Protein AF-A0A3C0UVR8-F1 (afdb_monomer_lite)

Secondary structure (DSSP, 8-state):
-PPPTTHHHHHHHHHHHHHHHHHHHHHHHHHHHHH-TTTTTTTTHHHHHHHHHHHHHHHHHHHTTHHHHS-HHHHHHHHHHHHHHHHHHHHHTTT-HHHHHHHHHHHHHHHTTTHHHHHHHHHHH-SS---

pLDDT: mean 90.38, std 9.04, range [53.84, 98.5]

Sequence (131 aa):
MKRPLYLLPLVVIAQFAGTSLWFAVNAILPALQAFHPTTAAFMPTMTTAVQLGFVMGTLAYSYFSIADRFSPVRVFMGSALLAAGCNLAVLATYESLTAMLLARWGVGFFLAGVYPVGMKICSDWYEAGLG

Radius of gyration: 16.58 Å; chains: 1; bounding box: 40×23×53 Å

Structure (mmCIF, N/CA/C/O backbone):
data_AF-A0A3C0UVR8-F1
#
_entry.id   AF-A0A3C0UVR8-F1
#
loop_
_atom_site.group_PDB
_atom_site.id
_atom_site.type_symbol
_atom_site.label_atom_id
_atom_site.label_alt_id
_atom_site.label_comp_id
_atom_site.label_asym_id
_atom_site.label_entity_id
_atom_site.label_seq_id
_atom_site.pdbx_PDB_ins_code
_atom_site.Cartn_x
_atom_site.Cartn_y
_atom_site.Cartn_z
_atom_site.occupancy
_atom_site.B_iso_or_equiv
_atom_site.auth_seq_id
_atom_site.auth_comp_id
_atom_site.auth_asym_id
_atom_site.auth_atom_id
_atom_site.pdbx_PDB_model_num
ATOM 1 N N . MET A 1 1 ? -12.509 -2.954 30.050 1.00 57.19 1 MET A N 1
ATOM 2 C CA . MET A 1 1 ? -11.630 -4.094 29.691 1.00 57.19 1 MET A CA 1
ATOM 3 C C . MET A 1 1 ? -10.177 -3.653 29.848 1.00 57.19 1 MET A C 1
ATOM 5 O O . MET A 1 1 ? -9.880 -2.525 29.473 1.00 57.19 1 MET A O 1
ATOM 9 N N . LYS A 1 2 ? -9.282 -4.468 30.433 1.00 65.00 2 LYS A N 1
ATOM 10 C CA . LYS A 1 2 ? -7.845 -4.130 30.490 1.00 65.00 2 LYS A CA 1
ATOM 11 C C . LYS A 1 2 ? -7.270 -4.200 29.075 1.00 65.00 2 LYS A C 1
ATOM 13 O O . LYS A 1 2 ? -7.373 -5.236 28.425 1.00 65.00 2 LYS A O 1
ATOM 18 N N . ARG A 1 3 ? -6.712 -3.086 28.604 1.00 72.00 3 ARG A N 1
ATOM 19 C CA . ARG A 1 3 ? -6.144 -2.961 27.259 1.00 72.00 3 ARG A CA 1
ATOM 20 C C . ARG A 1 3 ? -4.835 -3.764 27.186 1.00 72.00 3 ARG A C 1
ATOM 22 O O . ARG A 1 3 ? -3.998 -3.604 28.078 1.00 72.00 3 ARG A O 1
ATOM 29 N N . PRO A 1 4 ? -4.636 -4.625 26.178 1.00 80.56 4 PRO A N 1
ATOM 30 C CA . PRO A 1 4 ? -3.377 -5.338 26.017 1.00 80.56 4 PRO A CA 1
ATOM 31 C C . PRO A 1 4 ? -2.250 -4.378 25.613 1.00 80.56 4 PRO A C 1
ATOM 33 O O . PRO A 1 4 ? -2.336 -3.709 24.587 1.00 80.56 4 PRO A O 1
ATOM 36 N N . LEU A 1 5 ? -1.163 -4.348 26.391 1.00 83.50 5 LEU A N 1
ATOM 37 C CA . LEU A 1 5 ? -0.003 -3.476 26.143 1.00 83.50 5 LEU A CA 1
ATOM 38 C C . LEU A 1 5 ? 0.708 -3.763 24.809 1.00 83.50 5 LEU A C 1
ATOM 40 O O . LEU A 1 5 ? 1.392 -2.893 24.282 1.00 83.50 5 LEU A O 1
ATOM 44 N N . TYR A 1 6 ? 0.541 -4.967 24.254 1.00 87.25 6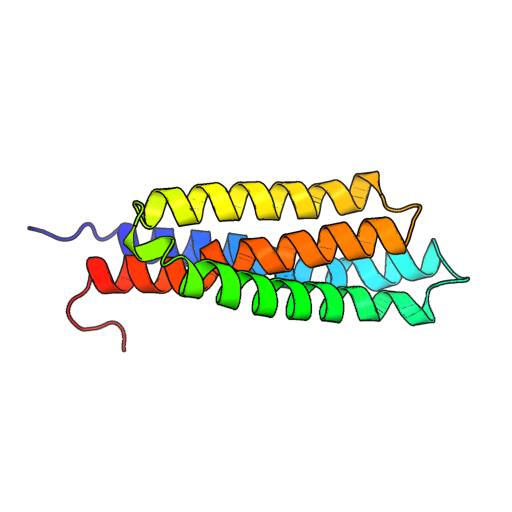 TYR A N 1
ATOM 45 C CA . TYR A 1 6 ? 1.174 -5.368 22.997 1.00 87.25 6 TYR A CA 1
ATOM 46 C C . TYR A 1 6 ? 0.513 -4.761 21.752 1.00 87.25 6 TYR A C 1
ATOM 48 O O . TYR A 1 6 ? 1.108 -4.808 20.679 1.00 87.25 6 TYR A O 1
ATOM 56 N N . LEU A 1 7 ? -0.700 -4.206 21.863 1.00 87.31 7 LEU A N 1
ATOM 57 C CA . LEU A 1 7 ? -1.486 -3.799 20.697 1.00 87.31 7 LEU A CA 1
ATOM 58 C C . LEU A 1 7 ? -0.834 -2.637 19.946 1.00 87.31 7 LEU A C 1
ATOM 60 O O . LEU A 1 7 ? -0.630 -2.724 18.740 1.00 87.31 7 LEU A O 1
ATOM 64 N N . LEU A 1 8 ? -0.455 -1.578 20.660 1.00 87.25 8 LEU A N 1
ATOM 65 C CA . LEU A 1 8 ? 0.129 -0.389 20.045 1.00 87.25 8 LEU A CA 1
ATOM 66 C C . LEU A 1 8 ? 1.515 -0.665 19.429 1.00 87.25 8 LEU A C 1
ATOM 68 O O . LEU A 1 8 ? 1.690 -0.340 18.257 1.00 87.25 8 LEU A O 1
ATOM 72 N N . PRO A 1 9 ? 2.462 -1.350 20.108 1.00 91.44 9 PRO A N 1
ATOM 73 C CA . PRO A 1 9 ? 3.707 -1.785 19.472 1.00 91.44 9 PRO A CA 1
ATOM 74 C C . PRO A 1 9 ? 3.484 -2.657 18.230 1.00 91.44 9 PRO A C 1
ATOM 76 O O . PRO A 1 9 ? 4.167 -2.476 17.224 1.00 91.44 9 PRO A O 1
ATOM 79 N N . LEU A 1 10 ? 2.513 -3.576 18.271 1.00 92.50 10 LEU A N 1
ATOM 80 C CA . LEU A 1 10 ? 2.197 -4.436 17.133 1.00 92.50 10 LEU A CA 1
ATOM 81 C C . LEU A 1 10 ? 1.692 -3.625 15.935 1.00 92.50 10 LEU A C 1
ATOM 83 O O . LEU A 1 10 ? 2.170 -3.833 14.820 1.00 92.50 10 LEU A O 1
ATOM 87 N N . VAL A 1 11 ? 0.766 -2.686 16.155 1.00 90.69 11 VAL A N 1
ATOM 88 C CA . VAL A 1 11 ? 0.256 -1.813 15.088 1.00 90.69 11 VAL A CA 1
ATOM 89 C C . VAL A 1 11 ? 1.365 -0.913 14.547 1.00 90.69 11 VAL A C 1
ATOM 91 O O . VAL A 1 11 ? 1.466 -0.765 13.336 1.00 90.69 11 VAL A O 1
ATOM 94 N N . VAL A 1 12 ? 2.249 -0.381 15.397 1.00 92.44 12 VAL A N 1
ATOM 95 C CA . VAL A 1 12 ? 3.403 0.424 14.958 1.00 92.44 12 VAL A CA 1
ATOM 96 C C . VAL A 1 12 ? 4.331 -0.383 14.048 1.00 92.44 12 VAL A C 1
ATOM 98 O O . VAL A 1 12 ? 4.677 0.087 12.965 1.00 92.44 12 VAL A O 1
ATOM 101 N N . ILE A 1 13 ? 4.698 -1.607 14.439 1.00 95.38 13 ILE A N 1
ATOM 102 C CA . ILE A 1 13 ? 5.553 -2.482 13.620 1.00 95.38 13 ILE A CA 1
ATOM 103 C C . ILE A 1 13 ? 4.855 -2.839 12.304 1.00 95.38 13 ILE A C 1
ATOM 105 O O . ILE A 1 13 ? 5.470 -2.777 11.240 1.00 95.38 13 ILE A O 1
ATOM 109 N N . ALA A 1 14 ? 3.565 -3.172 12.357 1.00 94.62 14 ALA A N 1
ATOM 110 C CA . ALA A 1 14 ? 2.786 -3.500 11.169 1.00 94.62 14 ALA A CA 1
ATOM 111 C C . ALA A 1 14 ? 2.657 -2.298 10.217 1.00 94.62 14 ALA A C 1
ATOM 113 O O . ALA A 1 14 ? 2.799 -2.450 9.005 1.00 94.62 14 ALA A O 1
ATOM 114 N N . GLN A 1 15 ? 2.438 -1.097 10.754 1.00 93.94 15 GLN A N 1
ATOM 115 C CA . GLN A 1 15 ? 2.349 0.144 9.991 1.00 93.94 15 GLN A CA 1
ATOM 116 C C . GLN A 1 15 ? 3.694 0.494 9.358 1.00 93.94 15 GLN A C 1
ATOM 118 O O . GLN A 1 15 ? 3.739 0.847 8.180 1.00 93.94 15 GLN A O 1
ATOM 123 N N . PHE A 1 16 ? 4.791 0.358 10.104 1.00 94.94 16 PHE A N 1
ATOM 124 C CA . PHE A 1 16 ? 6.146 0.533 9.589 1.00 94.94 16 PHE A CA 1
ATOM 125 C C . PHE A 1 16 ? 6.426 -0.433 8.430 1.00 94.94 16 PHE A C 1
ATOM 127 O O . PHE A 1 16 ? 6.795 -0.002 7.338 1.00 94.94 16 PHE A O 1
ATOM 134 N N . ALA A 1 17 ? 6.162 -1.728 8.626 1.00 95.19 17 ALA A N 1
ATOM 135 C CA . ALA A 1 17 ? 6.344 -2.740 7.592 1.00 95.19 17 ALA A CA 1
ATOM 136 C C . ALA A 1 17 ? 5.472 -2.464 6.355 1.00 95.19 17 ALA A C 1
ATOM 138 O O . ALA A 1 17 ? 5.980 -2.478 5.236 1.00 95.19 17 ALA A O 1
ATOM 139 N N . GLY A 1 18 ? 4.189 -2.142 6.539 1.00 94.81 18 GLY A N 1
ATOM 140 C CA . GLY A 1 18 ? 3.283 -1.818 5.437 1.00 94.81 18 GLY A CA 1
ATOM 141 C C . GLY A 1 18 ? 3.732 -0.578 4.662 1.00 94.81 18 GLY A C 1
ATOM 142 O O . GLY A 1 18 ? 3.909 -0.628 3.449 1.00 94.81 18 GLY A O 1
ATOM 143 N N . THR A 1 19 ? 3.989 0.531 5.358 1.00 92.56 19 THR A N 1
ATOM 144 C CA . THR A 1 19 ? 4.392 1.806 4.732 1.00 92.56 19 THR A CA 1
ATOM 145 C C . THR A 1 19 ? 5.774 1.760 4.087 1.00 92.56 19 THR A C 1
ATOM 147 O O . THR A 1 19 ? 6.021 2.528 3.158 1.00 92.56 19 THR A O 1
ATOM 150 N N . SER A 1 20 ? 6.647 0.826 4.478 1.00 95.38 20 SER A N 1
ATOM 151 C CA . SER A 1 20 ? 7.948 0.628 3.823 1.00 95.38 20 SER A CA 1
ATOM 152 C C . SER A 1 20 ? 7.827 0.348 2.315 1.00 95.38 20 SER A C 1
ATOM 154 O O . SER A 1 20 ? 8.670 0.793 1.532 1.00 95.38 20 SER A O 1
ATOM 156 N N . LEU A 1 21 ? 6.729 -0.288 1.879 1.00 95.38 21 LEU A N 1
ATOM 157 C CA . LEU A 1 21 ? 6.435 -0.573 0.467 1.00 95.38 21 LEU A CA 1
ATOM 158 C C . LEU A 1 21 ? 6.344 0.698 -0.387 1.00 95.38 21 LEU A C 1
ATOM 160 O O . LEU A 1 21 ? 6.642 0.674 -1.589 1.00 95.38 21 LEU A O 1
ATOM 164 N N . TRP A 1 22 ? 5.973 1.824 0.229 1.00 94.50 22 TRP A N 1
ATOM 165 C CA . TRP A 1 22 ? 5.934 3.127 -0.428 1.00 94.50 22 TRP A CA 1
ATOM 166 C C . TRP A 1 22 ? 7.318 3.520 -0.951 1.00 94.50 22 TRP A C 1
ATOM 168 O O . TRP A 1 22 ? 7.448 3.995 -2.079 1.00 94.50 22 TRP A O 1
ATOM 178 N N . PHE A 1 23 ? 8.358 3.252 -0.163 1.00 90.25 23 PHE A N 1
ATOM 179 C CA . PHE A 1 23 ? 9.728 3.684 -0.431 1.00 90.25 23 PHE A CA 1
ATOM 180 C C . PHE A 1 23 ? 10.611 2.592 -1.038 1.00 90.25 23 PHE A C 1
ATOM 182 O O . PHE A 1 23 ? 11.681 2.913 -1.549 1.00 90.25 23 PHE A O 1
ATOM 189 N N . ALA A 1 24 ? 10.171 1.329 -1.040 1.00 90.44 24 ALA A N 1
ATOM 190 C CA . ALA A 1 24 ? 10.960 0.186 -1.507 1.00 90.44 24 ALA A CA 1
ATOM 191 C C . ALA A 1 24 ? 11.581 0.388 -2.904 1.00 90.44 24 ALA A C 1
ATOM 193 O O . ALA A 1 24 ? 12.738 0.040 -3.125 1.00 90.44 24 ALA A O 1
ATOM 194 N N . VAL A 1 25 ? 10.849 1.015 -3.834 1.00 85.56 25 VAL A N 1
ATOM 195 C CA . VAL A 1 25 ? 11.350 1.265 -5.195 1.00 85.56 25 VAL A CA 1
ATOM 196 C C . VAL A 1 25 ? 12.502 2.272 -5.234 1.00 85.56 25 VAL A C 1
ATOM 198 O O . VAL A 1 25 ? 13.403 2.133 -6.053 1.00 85.56 25 VAL A O 1
ATOM 201 N N . ASN A 1 26 ? 12.527 3.244 -4.317 1.00 87.94 26 ASN A N 1
ATOM 202 C CA . ASN A 1 26 ? 13.577 4.263 -4.270 1.00 87.94 26 ASN A CA 1
ATOM 203 C C . ASN A 1 26 ? 14.940 3.644 -3.941 1.00 87.94 26 ASN A C 1
ATOM 205 O O . ASN A 1 26 ? 15.959 4.128 -4.421 1.00 87.94 26 ASN A O 1
ATOM 209 N N . ALA A 1 27 ? 14.954 2.556 -3.163 1.00 88.81 27 ALA A N 1
ATOM 210 C CA . ALA A 1 27 ? 16.177 1.840 -2.812 1.00 88.81 27 ALA A CA 1
ATOM 211 C C . ALA A 1 27 ? 16.795 1.098 -4.010 1.00 88.81 27 ALA A C 1
ATOM 213 O O . ALA A 1 27 ? 18.014 0.977 -4.095 1.00 88.81 27 ALA A O 1
ATOM 214 N N . ILE A 1 28 ? 15.967 0.621 -4.945 1.00 87.75 28 ILE A N 1
ATOM 215 C CA . ILE A 1 28 ? 16.41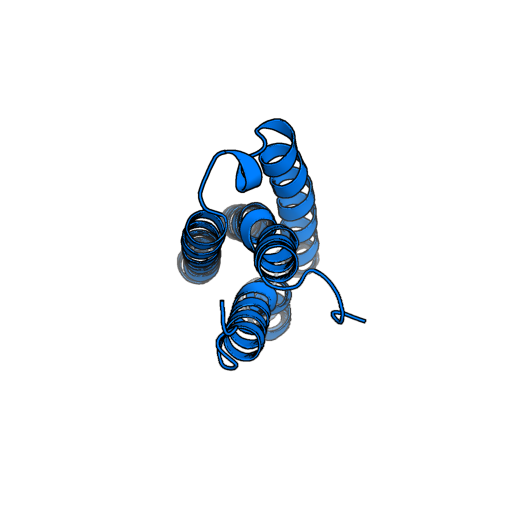1 -0.145 -6.122 1.00 87.75 28 ILE A CA 1
ATOM 216 C C . ILE A 1 28 ? 16.449 0.689 -7.409 1.00 87.75 28 ILE A C 1
ATOM 218 O O . ILE A 1 28 ? 16.864 0.190 -8.453 1.00 87.75 28 ILE A O 1
ATOM 222 N N . LEU A 1 29 ? 16.036 1.957 -7.347 1.00 87.31 29 LEU A N 1
ATOM 223 C CA . LEU A 1 29 ? 15.929 2.845 -8.502 1.00 87.31 29 LEU A CA 1
ATOM 224 C C . LEU A 1 29 ? 17.245 2.969 -9.298 1.00 87.31 29 LEU A C 1
ATOM 226 O O . LEU A 1 29 ? 17.179 2.826 -10.519 1.00 87.31 29 LEU A O 1
ATOM 230 N N . PRO A 1 30 ? 18.432 3.143 -8.675 1.00 88.56 30 PRO A N 1
ATOM 231 C CA . PRO A 1 30 ? 19.687 3.210 -9.428 1.00 88.56 30 PRO A CA 1
ATOM 232 C C . PRO A 1 30 ? 19.997 1.914 -10.189 1.00 88.56 30 PRO A C 1
ATOM 234 O O . PRO A 1 30 ? 20.453 1.959 -11.330 1.00 88.56 30 PRO A O 1
ATOM 237 N N . ALA A 1 31 ? 19.706 0.755 -9.587 1.00 88.75 31 ALA A N 1
ATOM 238 C CA . ALA A 1 31 ? 19.891 -0.538 -10.239 1.00 88.75 31 ALA A CA 1
ATOM 239 C C . ALA A 1 31 ? 18.942 -0.684 -11.438 1.00 88.75 31 ALA A C 1
ATOM 241 O O . ALA A 1 31 ? 19.382 -1.024 -12.533 1.00 88.75 31 ALA A O 1
ATOM 242 N N . LEU A 1 32 ? 17.661 -0.339 -11.270 1.00 86.00 32 LEU A N 1
ATOM 243 C CA . LEU A 1 32 ? 16.678 -0.357 -12.358 1.00 86.00 32 LEU A CA 1
ATOM 244 C C . LEU A 1 32 ? 17.062 0.579 -13.512 1.00 86.00 32 LEU A C 1
ATOM 246 O O . LEU A 1 32 ? 16.907 0.216 -14.674 1.00 86.00 32 LEU A O 1
ATOM 250 N N . GLN A 1 33 ? 17.596 1.764 -13.215 1.00 88.56 33 GLN A N 1
ATOM 251 C CA . GLN A 1 33 ? 18.061 2.701 -14.241 1.00 88.56 33 GLN A CA 1
ATOM 252 C C . GLN A 1 33 ? 19.248 2.151 -15.040 1.00 88.56 33 GLN A C 1
ATOM 254 O O . GLN A 1 33 ? 19.302 2.361 -16.250 1.00 88.56 33 GLN A O 1
ATOM 259 N N . ALA A 1 34 ? 20.160 1.419 -14.393 1.00 87.81 34 ALA A N 1
ATOM 260 C CA . ALA A 1 34 ? 21.267 0.750 -15.074 1.00 87.81 34 ALA A CA 1
ATOM 261 C C . ALA A 1 34 ? 20.785 -0.394 -15.985 1.00 87.81 34 ALA A C 1
ATOM 263 O O . ALA A 1 34 ? 21.316 -0.563 -17.081 1.00 87.81 34 ALA A O 1
ATOM 264 N N . PHE A 1 35 ? 19.758 -1.142 -15.565 1.00 86.31 35 PHE A N 1
ATOM 265 C CA . PHE A 1 35 ? 19.141 -2.198 -16.378 1.00 86.31 35 PHE A CA 1
ATOM 266 C C . PHE A 1 35 ? 18.273 -1.656 -17.528 1.00 86.31 35 PHE A C 1
ATOM 268 O O . PHE A 1 35 ? 18.171 -2.304 -18.568 1.00 86.31 35 PHE A O 1
ATOM 275 N N . HIS A 1 36 ? 17.680 -0.465 -17.378 1.00 85.56 36 HIS A N 1
ATOM 276 C CA . HIS A 1 36 ? 16.764 0.129 -18.358 1.00 85.56 36 HIS A CA 1
ATOM 277 C C . HIS A 1 36 ? 17.191 1.536 -18.822 1.00 85.56 36 HIS A C 1
ATOM 279 O O . HIS A 1 36 ? 16.465 2.512 -18.588 1.00 85.56 36 HIS A O 1
ATOM 285 N N . PRO A 1 37 ? 18.329 1.671 -19.533 1.00 81.81 37 PRO A N 1
ATOM 286 C CA . PRO A 1 37 ? 18.893 2.972 -19.903 1.00 81.81 37 PRO A CA 1
ATOM 287 C C . PRO A 1 37 ? 17.962 3.810 -20.792 1.00 81.81 37 PRO A C 1
ATOM 289 O O . PRO A 1 37 ? 17.917 5.031 -20.665 1.00 81.81 37 PRO A O 1
ATOM 292 N N . THR A 1 38 ? 17.157 3.171 -21.645 1.00 82.31 38 THR A N 1
ATOM 293 C CA . THR A 1 38 ? 16.198 3.845 -22.538 1.00 82.31 38 THR A CA 1
ATOM 294 C C . THR A 1 38 ? 15.001 4.454 -21.806 1.00 82.31 38 THR A C 1
ATOM 296 O O . THR A 1 38 ? 14.407 5.410 -22.296 1.00 82.31 38 THR A O 1
ATOM 299 N N . THR A 1 39 ? 14.652 3.942 -20.623 1.00 80.50 39 THR A N 1
ATOM 300 C CA . THR A 1 39 ? 13.508 4.415 -19.823 1.00 80.50 39 THR A CA 1
ATOM 301 C C . THR A 1 39 ? 13.918 5.035 -18.485 1.00 80.50 39 THR A C 1
ATOM 303 O O . THR A 1 39 ? 13.052 5.391 -17.686 1.00 80.50 39 THR A O 1
ATOM 306 N N . ALA A 1 40 ? 15.219 5.204 -18.231 1.00 79.38 40 ALA A N 1
ATOM 307 C CA . ALA A 1 40 ? 15.761 5.685 -16.958 1.00 79.38 40 ALA A CA 1
ATOM 308 C C . ALA A 1 40 ? 15.187 7.046 -16.518 1.00 79.38 40 ALA A C 1
ATOM 310 O O . ALA A 1 40 ? 14.961 7.258 -15.324 1.00 79.38 40 ALA A O 1
ATOM 311 N N . ALA A 1 41 ? 14.885 7.931 -17.477 1.00 83.06 41 ALA A N 1
ATOM 312 C CA . ALA A 1 41 ? 14.261 9.234 -17.232 1.00 83.06 41 ALA A CA 1
ATOM 313 C C . ALA A 1 41 ? 12.834 9.129 -16.659 1.00 83.06 41 ALA A C 1
ATOM 315 O O . ALA A 1 41 ? 12.397 10.010 -15.924 1.00 83.06 41 ALA A O 1
ATOM 316 N N . PHE A 1 42 ? 12.118 8.041 -16.959 1.00 82.75 42 PHE A N 1
ATOM 317 C CA . PHE A 1 42 ? 10.752 7.807 -16.487 1.00 82.75 42 PHE A CA 1
ATOM 318 C C . PHE A 1 42 ? 10.700 6.987 -15.200 1.00 82.75 42 PHE A C 1
ATOM 320 O O . PHE A 1 42 ? 9.678 7.003 -14.522 1.00 82.75 42 PHE A O 1
ATOM 327 N N . MET A 1 43 ? 11.778 6.308 -14.808 1.00 80.44 43 MET A N 1
ATOM 328 C CA . MET A 1 43 ? 11.795 5.478 -13.597 1.00 80.44 43 MET A CA 1
ATOM 329 C C . MET A 1 43 ? 11.397 6.225 -12.304 1.00 80.44 43 MET A C 1
ATOM 331 O O . MET A 1 43 ? 10.669 5.643 -11.498 1.00 80.44 43 MET A O 1
ATOM 335 N N . PRO A 1 44 ? 11.728 7.520 -12.103 1.00 82.50 44 PRO A N 1
ATOM 336 C CA . PRO A 1 44 ? 11.234 8.281 -10.949 1.00 82.50 44 PRO A CA 1
ATOM 337 C C . PRO A 1 44 ? 9.701 8.409 -10.872 1.00 82.50 44 PRO A C 1
ATOM 339 O O . PRO A 1 44 ? 9.153 8.589 -9.783 1.00 82.50 44 PRO A O 1
ATOM 342 N N . THR A 1 45 ? 8.981 8.255 -11.993 1.00 89.81 45 THR A N 1
ATOM 343 C CA . THR A 1 45 ? 7.504 8.283 -12.015 1.00 89.81 45 THR A CA 1
ATOM 344 C C . THR A 1 45 ? 6.873 7.100 -11.277 1.00 89.81 45 THR A C 1
ATOM 346 O O . THR A 1 45 ? 5.692 7.153 -10.934 1.00 89.81 45 THR A O 1
ATOM 349 N N . MET A 1 46 ? 7.650 6.067 -10.928 1.00 89.88 46 MET A N 1
ATOM 350 C CA . MET A 1 46 ? 7.194 4.968 -10.070 1.00 89.88 46 MET A CA 1
ATOM 351 C C . MET A 1 46 ? 6.712 5.444 -8.701 1.00 89.88 46 MET A C 1
ATOM 353 O O . MET A 1 46 ? 5.769 4.872 -8.156 1.00 89.88 46 MET A O 1
ATOM 357 N N . THR A 1 47 ? 7.309 6.502 -8.151 1.00 92.06 47 THR A N 1
ATOM 358 C CA . THR A 1 47 ? 6.846 7.098 -6.889 1.00 92.06 47 THR A CA 1
ATOM 359 C C . THR A 1 47 ? 5.532 7.846 -7.087 1.00 92.06 47 THR A C 1
ATOM 361 O O . THR A 1 47 ? 4.619 7.714 -6.272 1.00 92.06 47 THR A O 1
ATOM 364 N N . THR A 1 48 ? 5.387 8.563 -8.203 1.00 94.06 48 THR A N 1
ATOM 365 C CA . THR A 1 48 ? 4.128 9.221 -8.579 1.00 94.06 48 THR A CA 1
ATOM 366 C C . THR A 1 48 ? 3.002 8.207 -8.788 1.00 94.06 48 THR A C 1
ATOM 368 O O . THR A 1 48 ? 1.879 8.454 -8.357 1.00 94.06 48 THR A O 1
ATOM 371 N N . ALA A 1 49 ? 3.290 7.039 -9.370 1.00 96.00 49 ALA A N 1
ATOM 372 C CA . ALA A 1 49 ? 2.306 5.969 -9.533 1.00 96.00 49 ALA A CA 1
ATOM 373 C C . ALA A 1 49 ? 1.751 5.486 -8.182 1.00 96.00 49 ALA A C 1
ATOM 375 O O . ALA A 1 49 ? 0.538 5.343 -8.041 1.00 96.00 49 ALA A O 1
ATOM 376 N N . VAL A 1 50 ? 2.610 5.309 -7.170 1.00 96.75 50 VAL A N 1
ATOM 377 C CA . VAL A 1 50 ? 2.182 4.970 -5.798 1.00 96.75 50 VAL A CA 1
ATOM 378 C C . VAL A 1 50 ? 1.312 6.074 -5.208 1.00 96.75 50 VAL A C 1
ATOM 380 O O . VAL A 1 50 ? 0.265 5.779 -4.644 1.00 96.75 50 VAL A O 1
ATOM 383 N N . GLN A 1 51 ? 1.715 7.340 -5.346 1.00 96.44 51 GLN A N 1
ATOM 384 C CA . GLN A 1 51 ? 0.942 8.476 -4.830 1.00 96.44 51 GLN A CA 1
ATOM 385 C C . GLN A 1 51 ? -0.455 8.532 -5.458 1.00 96.44 51 GLN A C 1
ATOM 387 O O . GLN A 1 51 ? -1.449 8.638 -4.742 1.00 96.44 51 GLN A O 1
ATOM 392 N N . LEU A 1 52 ? -0.539 8.396 -6.784 1.00 97.81 52 LEU A N 1
ATOM 393 C CA . LEU A 1 52 ? -1.810 8.363 -7.503 1.00 97.81 52 LEU A CA 1
ATOM 394 C C . LEU A 1 52 ? -2.665 7.167 -7.071 1.00 97.81 52 LEU A C 1
ATOM 396 O O . LEU A 1 52 ? -3.858 7.323 -6.812 1.00 97.81 52 LEU A O 1
ATOM 400 N N . GLY A 1 53 ? -2.052 5.989 -6.951 1.00 98.00 53 GLY A N 1
ATOM 401 C CA . GLY A 1 53 ? -2.702 4.797 -6.419 1.00 98.00 53 GLY A CA 1
ATOM 402 C C . GLY A 1 53 ? -3.284 5.047 -5.035 1.00 98.00 53 GLY A C 1
ATOM 403 O O . GLY A 1 53 ? -4.455 4.768 -4.810 1.00 98.00 53 GLY A O 1
ATOM 404 N N . PHE A 1 54 ? -2.510 5.646 -4.132 1.00 98.12 54 PHE A N 1
ATOM 405 C CA . PHE A 1 54 ? -2.942 5.943 -2.769 1.00 98.12 54 PHE A CA 1
ATOM 406 C C . PHE A 1 54 ? -4.106 6.930 -2.711 1.00 98.12 54 PHE A C 1
ATOM 408 O O . PHE A 1 54 ? -5.047 6.711 -1.947 1.00 98.12 54 PHE A O 1
ATOM 415 N N . VAL A 1 55 ? -4.094 7.979 -3.537 1.00 97.88 55 VAL A N 1
ATOM 416 C CA . VAL A 1 55 ? -5.226 8.914 -3.647 1.00 97.88 55 VAL A CA 1
ATOM 417 C C . VAL A 1 55 ? -6.484 8.174 -4.104 1.00 97.88 55 VAL A C 1
ATOM 419 O O . VAL A 1 55 ? -7.520 8.260 -3.446 1.00 97.88 55 VAL A O 1
ATOM 422 N N . MET A 1 56 ? -6.386 7.385 -5.177 1.00 98.38 56 MET A N 1
ATOM 423 C CA . MET A 1 56 ? -7.512 6.607 -5.706 1.00 98.38 56 MET A CA 1
ATOM 424 C C . MET A 1 56 ? -8.017 5.556 -4.711 1.00 98.38 56 MET A C 1
ATOM 426 O O . MET A 1 56 ? -9.224 5.387 -4.543 1.00 98.38 56 MET A O 1
ATOM 430 N N . GLY A 1 57 ? -7.101 4.882 -4.018 1.00 97.94 57 GLY A N 1
ATOM 431 C CA . GLY A 1 57 ? -7.411 3.925 -2.965 1.00 97.94 57 GLY A CA 1
ATOM 432 C C . GLY A 1 57 ? -8.131 4.596 -1.805 1.00 97.94 57 GLY A C 1
ATOM 433 O O . GLY A 1 57 ? -9.171 4.117 -1.373 1.00 97.94 57 GLY A O 1
ATOM 434 N N . THR A 1 58 ? -7.651 5.749 -1.345 1.00 96.75 58 THR A N 1
ATOM 435 C CA . THR A 1 58 ? -8.283 6.489 -0.242 1.00 96.75 58 THR A CA 1
ATOM 436 C C . THR A 1 58 ? -9.698 6.922 -0.620 1.00 96.75 58 THR A C 1
ATOM 438 O O . THR A 1 58 ? -10.625 6.736 0.169 1.00 96.75 58 THR A O 1
ATOM 441 N N . LEU A 1 59 ? -9.892 7.419 -1.846 1.00 97.88 59 LEU A N 1
ATOM 442 C CA . LEU A 1 59 ? -11.218 7.752 -2.369 1.00 97.88 59 LEU A CA 1
ATOM 443 C C . LEU A 1 59 ? -12.136 6.527 -2.403 1.00 97.88 59 LEU A C 1
ATOM 445 O O . LEU A 1 59 ? -13.255 6.609 -1.908 1.00 97.88 59 LEU A O 1
ATOM 449 N N . ALA A 1 60 ? -11.670 5.387 -2.919 1.00 97.81 60 ALA A N 1
ATOM 450 C CA . ALA A 1 60 ? -12.465 4.162 -2.969 1.00 97.81 60 ALA A CA 1
ATOM 451 C C . ALA A 1 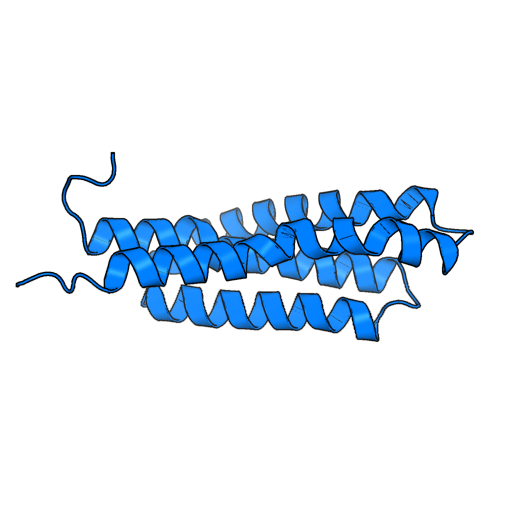60 ? -12.814 3.638 -1.563 1.00 97.81 60 ALA A C 1
ATOM 453 O O . ALA A 1 60 ? -13.973 3.342 -1.279 1.00 97.81 60 ALA A O 1
ATOM 454 N N . TYR A 1 61 ? -11.834 3.563 -0.660 1.00 96.69 61 TYR A N 1
ATOM 455 C CA . TYR A 1 61 ? -12.035 3.087 0.711 1.00 96.69 61 TYR A CA 1
ATOM 456 C C . TYR A 1 61 ? -12.998 3.978 1.492 1.00 96.69 61 TYR A C 1
ATOM 458 O O . TYR A 1 61 ? -13.826 3.457 2.239 1.00 96.69 61 TYR A O 1
ATOM 466 N N . SER A 1 62 ? -12.908 5.294 1.292 1.00 94.75 62 SER A N 1
ATOM 467 C CA . SER A 1 62 ? -13.805 6.275 1.901 1.00 94.75 62 SER A CA 1
ATOM 468 C C . SER A 1 62 ? -15.214 6.203 1.305 1.00 94.75 62 SER A C 1
ATOM 470 O O . SER A 1 62 ? -16.184 6.041 2.043 1.00 94.75 62 SER A O 1
ATOM 472 N N . TYR A 1 63 ? -15.332 6.223 -0.028 1.00 97.50 63 TYR A N 1
ATOM 473 C CA . TYR A 1 63 ? -16.616 6.207 -0.736 1.00 97.50 63 TYR A CA 1
ATOM 474 C C . TYR A 1 63 ? -17.445 4.955 -0.428 1.00 97.50 63 TYR A C 1
ATOM 476 O O . TYR A 1 63 ? -18.654 5.044 -0.231 1.00 97.50 63 TYR A O 1
ATOM 484 N N . PHE A 1 64 ? -16.800 3.789 -0.339 1.00 96.94 64 PHE A N 1
ATOM 485 C CA . PHE A 1 64 ? -17.462 2.536 0.039 1.00 96.94 64 PHE A CA 1
ATOM 486 C C . PHE A 1 64 ? -17.478 2.279 1.553 1.00 96.94 64 PHE A C 1
ATOM 488 O O . PHE A 1 64 ? -17.946 1.219 1.979 1.00 96.94 64 PHE A O 1
ATOM 495 N N . SER A 1 65 ? -16.938 3.207 2.352 1.00 95.19 65 SER A N 1
ATOM 496 C CA . SER A 1 65 ? -16.787 3.102 3.809 1.00 95.19 65 SER A CA 1
ATOM 497 C C . SER A 1 65 ? -16.227 1.739 4.238 1.00 95.19 65 SER A C 1
ATOM 499 O O . SER A 1 65 ? -16.722 1.099 5.166 1.00 95.19 65 SER A O 1
ATOM 501 N N . ILE A 1 66 ? -15.205 1.246 3.526 1.00 95.12 66 ILE A N 1
ATOM 502 C CA . ILE A 1 66 ? -14.701 -0.135 3.652 1.00 95.12 66 ILE A CA 1
ATOM 503 C C . ILE A 1 66 ? -14.263 -0.423 5.091 1.00 95.12 66 ILE A C 1
ATOM 505 O O . ILE A 1 66 ? -14.588 -1.475 5.643 1.00 95.12 66 ILE A O 1
ATOM 509 N N . ALA A 1 67 ? -13.558 0.526 5.709 1.00 90.44 67 ALA A N 1
ATOM 510 C CA . ALA A 1 67 ? -13.060 0.401 7.075 1.00 90.44 67 ALA A CA 1
ATOM 511 C C . ALA A 1 67 ? -14.175 0.446 8.133 1.00 90.44 67 ALA A C 1
ATOM 513 O O . ALA A 1 67 ? -13.961 -0.002 9.257 1.00 90.44 67 ALA A O 1
ATOM 514 N N . ASP A 1 68 ? -15.347 0.990 7.802 1.00 90.75 68 ASP A N 1
ATOM 515 C CA . ASP A 1 68 ? -16.521 1.048 8.683 1.00 90.75 68 ASP A CA 1
ATOM 516 C C . ASP A 1 68 ? -17.438 -0.158 8.493 1.00 90.75 68 ASP A C 1
ATOM 518 O O . ASP A 1 68 ? -18.031 -0.648 9.452 1.00 90.75 68 ASP A O 1
ATOM 522 N N . ARG A 1 69 ? -17.516 -0.675 7.265 1.00 94.12 69 ARG A N 1
ATOM 523 C CA . ARG A 1 69 ? -18.365 -1.813 6.908 1.00 94.12 69 ARG A CA 1
ATOM 524 C C . ARG A 1 69 ? -17.769 -3.161 7.310 1.00 94.12 69 ARG A C 1
ATOM 526 O O . ARG A 1 69 ? -18.510 -4.101 7.592 1.00 94.12 69 ARG A O 1
ATOM 533 N N . PHE A 1 70 ? -16.445 -3.278 7.304 1.00 94.94 70 PHE A N 1
ATOM 534 C CA . PHE A 1 70 ? -15.731 -4.509 7.633 1.00 94.94 70 PHE A CA 1
ATOM 535 C C . PHE A 1 70 ? -14.815 -4.305 8.839 1.00 94.94 70 PHE A C 1
ATOM 537 O O . PHE A 1 70 ? -14.455 -3.186 9.181 1.00 94.94 70 PHE A O 1
ATOM 544 N N . SER A 1 71 ? -14.397 -5.405 9.476 1.00 94.75 71 SER A N 1
ATOM 545 C CA . SER A 1 71 ? -13.434 -5.350 10.583 1.00 94.75 71 SER A CA 1
ATOM 546 C C . SER A 1 71 ? -12.142 -4.638 10.140 1.00 94.75 71 SER A C 1
ATOM 548 O O . SER A 1 71 ? -11.468 -5.163 9.245 1.00 94.75 71 SER A O 1
ATOM 550 N N . PRO A 1 72 ? -11.747 -3.518 10.783 1.00 93.19 72 PRO A N 1
ATOM 551 C CA . PRO A 1 72 ? -10.549 -2.760 10.414 1.00 93.19 72 PRO A CA 1
ATOM 552 C C . PRO A 1 72 ? -9.284 -3.621 10.386 1.00 93.19 72 PRO A C 1
ATOM 554 O O . PRO A 1 72 ? -8.479 -3.513 9.470 1.00 93.19 72 PRO A O 1
ATOM 557 N N . VAL A 1 73 ? -9.150 -4.567 11.321 1.00 93.81 73 VAL A N 1
ATOM 558 C CA . VAL A 1 73 ? -8.016 -5.506 11.374 1.00 93.81 73 VAL A CA 1
ATOM 559 C C . VAL A 1 73 ? -7.954 -6.400 10.130 1.00 93.81 73 VAL A C 1
ATOM 561 O O . VAL A 1 73 ? -6.877 -6.623 9.579 1.00 93.81 73 VAL A O 1
ATOM 564 N N . ARG A 1 74 ? -9.100 -6.899 9.646 1.00 95.81 74 ARG A N 1
ATOM 565 C CA . ARG A 1 74 ? -9.147 -7.741 8.436 1.00 95.81 74 ARG A CA 1
ATOM 566 C C . ARG A 1 74 ? -8.889 -6.924 7.177 1.00 95.81 74 ARG A C 1
ATOM 568 O O . ARG A 1 74 ? -8.189 -7.403 6.290 1.00 95.81 74 ARG A O 1
ATOM 575 N N . VAL A 1 75 ? -9.426 -5.704 7.118 1.00 97.19 75 VAL A N 1
ATOM 576 C CA . VAL A 1 75 ? -9.165 -4.762 6.022 1.00 97.19 75 VAL A CA 1
ATOM 577 C C . VAL A 1 75 ? -7.676 -4.435 5.964 1.00 97.19 75 VAL A C 1
ATOM 579 O O . VAL A 1 75 ? -7.076 -4.582 4.903 1.00 97.19 75 VAL A O 1
ATOM 582 N N . PHE A 1 76 ? -7.064 -4.098 7.101 1.00 96.81 76 PHE A N 1
ATOM 583 C CA . PHE A 1 76 ? -5.628 -3.852 7.212 1.00 96.81 76 PHE A CA 1
ATOM 584 C C . PHE A 1 76 ? -4.815 -5.046 6.710 1.00 96.81 76 PHE A C 1
ATOM 586 O O . PHE A 1 76 ? -3.962 -4.889 5.840 1.00 96.81 76 PHE A O 1
ATOM 593 N N . MET A 1 77 ? -5.102 -6.251 7.212 1.00 96.94 77 MET A N 1
ATOM 594 C CA . MET A 1 77 ? -4.358 -7.458 6.842 1.00 96.94 77 MET A CA 1
ATOM 595 C C . MET A 1 77 ? -4.494 -7.784 5.351 1.00 96.94 77 MET A C 1
ATOM 597 O O . MET A 1 77 ? -3.490 -8.027 4.685 1.00 96.94 77 MET A O 1
ATOM 601 N N . GLY A 1 78 ? -5.715 -7.753 4.810 1.00 98.00 78 GLY A N 1
ATOM 602 C CA . GLY A 1 78 ? -5.952 -7.997 3.386 1.00 98.00 78 GLY A CA 1
ATOM 603 C C . GLY A 1 78 ? -5.241 -6.971 2.505 1.00 98.00 78 GLY A C 1
ATOM 604 O O . GLY A 1 78 ? -4.585 -7.334 1.533 1.00 98.00 78 GLY A O 1
ATOM 605 N N . SER A 1 79 ? -5.292 -5.700 2.895 1.00 98.00 79 SER A N 1
ATOM 606 C CA . SER A 1 79 ? -4.638 -4.606 2.175 1.00 98.00 79 SER A CA 1
ATOM 607 C C . SER A 1 79 ? -3.117 -4.719 2.214 1.00 98.00 79 SER A C 1
ATOM 609 O O . SER A 1 79 ? -2.466 -4.564 1.186 1.00 98.00 79 SER A O 1
ATOM 611 N N . ALA A 1 80 ? -2.544 -5.056 3.370 1.00 97.75 80 ALA A N 1
ATOM 612 C CA . ALA A 1 80 ? -1.109 -5.271 3.515 1.00 97.75 80 ALA A CA 1
ATOM 613 C C . ALA A 1 80 ? -0.618 -6.447 2.653 1.00 97.75 80 ALA A C 1
ATOM 615 O O . ALA A 1 80 ? 0.407 -6.325 1.982 1.00 97.75 80 ALA A O 1
ATOM 616 N N . LEU A 1 81 ? -1.365 -7.557 2.612 1.00 98.25 81 LEU A N 1
ATOM 617 C CA . LEU A 1 81 ? -1.036 -8.714 1.772 1.00 98.25 81 LEU A CA 1
ATOM 618 C C . LEU A 1 81 ? -1.138 -8.391 0.277 1.00 98.25 81 LEU A C 1
ATOM 620 O O . LEU A 1 81 ? -0.246 -8.755 -0.489 1.00 98.25 81 LEU A O 1
ATOM 624 N N . LEU A 1 82 ? -2.187 -7.679 -0.142 1.00 98.44 82 LEU A N 1
ATOM 625 C CA . LEU A 1 82 ? -2.353 -7.251 -1.533 1.00 98.44 82 LEU A CA 1
ATOM 626 C C . LEU A 1 82 ? -1.267 -6.249 -1.946 1.00 98.44 82 LEU A C 1
ATOM 628 O O . LEU A 1 82 ? -0.675 -6.402 -3.012 1.00 98.44 82 LEU A O 1
ATOM 632 N N . ALA A 1 83 ? -0.932 -5.283 -1.085 1.00 98.12 83 ALA A N 1
ATOM 633 C CA . ALA A 1 83 ? 0.168 -4.349 -1.315 1.00 98.12 83 ALA A CA 1
ATOM 634 C C . ALA A 1 83 ? 1.515 -5.081 -1.433 1.00 98.12 83 ALA A C 1
ATOM 636 O O . ALA A 1 83 ? 2.298 -4.787 -2.337 1.00 98.12 83 ALA A O 1
ATOM 637 N N . ALA A 1 84 ? 1.779 -6.063 -0.565 1.00 97.50 84 ALA A N 1
ATOM 638 C CA . ALA A 1 84 ? 2.977 -6.895 -0.646 1.00 97.50 84 ALA A CA 1
ATOM 639 C C . ALA A 1 84 ? 3.014 -7.712 -1.949 1.00 97.50 84 ALA A C 1
ATOM 641 O O . ALA A 1 84 ? 4.055 -7.766 -2.602 1.00 97.50 84 ALA A O 1
ATOM 642 N N . GLY A 1 85 ? 1.879 -8.278 -2.371 1.00 98.00 85 GLY A N 1
ATOM 643 C CA . GLY A 1 85 ? 1.740 -8.975 -3.651 1.00 98.00 85 GLY A CA 1
ATOM 644 C C . GLY A 1 85 ? 2.029 -8.069 -4.851 1.00 98.00 85 GLY A C 1
ATOM 645 O O . GLY A 1 85 ? 2.827 -8.429 -5.716 1.00 98.00 85 GLY A O 1
ATOM 646 N N . CYS A 1 86 ? 1.468 -6.857 -4.877 1.00 97.62 86 CYS A N 1
ATOM 647 C CA . CYS A 1 86 ? 1.783 -5.858 -5.901 1.00 97.62 86 CYS A CA 1
ATOM 648 C C . CYS A 1 86 ? 3.262 -5.458 -5.884 1.00 97.62 86 CYS A C 1
ATOM 650 O O . CYS A 1 86 ? 3.860 -5.259 -6.937 1.00 97.62 86 CYS A O 1
ATOM 652 N N . ASN A 1 87 ? 3.879 -5.367 -4.705 1.00 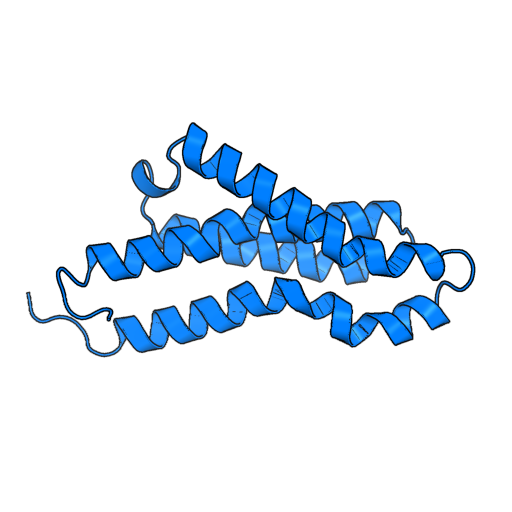96.19 87 ASN A N 1
ATOM 653 C CA . ASN A 1 87 ? 5.300 -5.062 -4.604 1.00 96.19 87 ASN A CA 1
ATOM 654 C C . ASN A 1 87 ? 6.175 -6.208 -5.135 1.00 96.19 87 ASN A C 1
ATOM 656 O O . ASN A 1 87 ? 7.140 -5.948 -5.846 1.00 96.19 87 ASN A O 1
ATOM 660 N N . LEU A 1 88 ? 5.822 -7.465 -4.848 1.00 95.62 88 LEU A N 1
ATOM 661 C CA . LEU A 1 88 ? 6.486 -8.636 -5.431 1.00 95.62 88 LEU A CA 1
ATOM 662 C C . LEU A 1 88 ? 6.322 -8.684 -6.954 1.00 95.62 88 LEU A C 1
ATOM 664 O O . LEU A 1 88 ? 7.269 -9.040 -7.653 1.00 95.62 88 LEU A O 1
ATOM 668 N N . ALA A 1 89 ? 5.166 -8.268 -7.480 1.00 95.38 89 ALA A N 1
ATOM 669 C CA . ALA A 1 89 ? 4.923 -8.225 -8.919 1.00 95.38 89 ALA A CA 1
ATOM 670 C C . ALA A 1 89 ? 5.918 -7.320 -9.666 1.00 95.38 89 ALA A C 1
ATOM 672 O O . ALA A 1 89 ? 6.248 -7.625 -10.806 1.00 95.38 89 ALA A O 1
ATOM 673 N N . VAL A 1 90 ? 6.481 -6.287 -9.021 1.00 92.19 90 VAL A N 1
ATOM 674 C CA . VAL A 1 90 ? 7.534 -5.441 -9.618 1.00 92.19 90 VAL A CA 1
ATOM 675 C C . VAL A 1 90 ? 8.748 -6.271 -10.054 1.00 92.19 90 VAL A C 1
ATOM 677 O O . VAL A 1 90 ? 9.336 -5.976 -11.091 1.00 92.19 90 VAL A O 1
ATOM 680 N N . LEU A 1 91 ? 9.098 -7.328 -9.309 1.00 90.69 91 LEU A N 1
ATOM 681 C CA . LEU A 1 91 ? 10.190 -8.236 -9.676 1.00 90.69 91 LEU A CA 1
ATOM 682 C C . LEU A 1 91 ? 9.837 -9.109 -10.881 1.00 90.69 91 LEU A C 1
ATOM 684 O O . LEU A 1 91 ? 10.707 -9.406 -11.687 1.00 90.69 91 LEU A O 1
ATOM 688 N N . ALA A 1 92 ? 8.575 -9.516 -11.015 1.00 91.75 92 ALA A N 1
ATOM 689 C CA . ALA A 1 92 ? 8.118 -10.323 -12.145 1.00 91.75 92 ALA A CA 1
ATOM 690 C C . ALA A 1 92 ? 7.930 -9.490 -13.422 1.00 91.75 92 ALA A C 1
ATOM 692 O O . ALA A 1 92 ? 7.977 -10.028 -14.524 1.00 91.75 92 ALA A O 1
ATOM 693 N N . THR A 1 93 ? 7.712 -8.182 -13.284 1.00 91.75 93 THR A N 1
ATOM 694 C CA . THR A 1 93 ? 7.409 -7.286 -14.404 1.00 91.75 93 THR A CA 1
ATOM 695 C C . THR A 1 93 ? 8.536 -6.311 -14.730 1.00 91.75 93 THR A C 1
ATOM 697 O O . THR A 1 93 ? 8.281 -5.323 -15.414 1.00 91.75 93 THR A O 1
ATOM 700 N N . TYR A 1 94 ? 9.756 -6.550 -14.237 1.00 88.31 94 TYR A N 1
ATOM 701 C CA . TYR A 1 94 ? 10.881 -5.614 -14.359 1.00 88.31 94 TYR A CA 1
ATOM 702 C C . TYR A 1 94 ? 11.193 -5.227 -15.816 1.00 88.31 94 TYR A C 1
ATOM 704 O O . TYR A 1 94 ? 11.591 -4.102 -16.080 1.00 88.31 94 TYR A O 1
ATOM 712 N N . GLU A 1 95 ? 10.915 -6.106 -16.782 1.00 89.62 95 GLU A N 1
ATOM 713 C CA . GLU A 1 95 ? 11.157 -5.861 -18.210 1.00 89.62 95 GLU A CA 1
ATOM 714 C C . GLU A 1 95 ? 10.245 -4.789 -18.835 1.00 89.62 95 GLU A C 1
ATOM 716 O O . GLU A 1 95 ? 10.567 -4.240 -19.890 1.00 89.62 95 GLU A O 1
ATOM 721 N N . SER A 1 96 ? 9.111 -4.467 -18.202 1.00 90.19 96 SER A N 1
ATOM 722 C CA . SER A 1 96 ? 8.106 -3.542 -18.736 1.00 90.19 96 SER A CA 1
ATOM 723 C C . SER A 1 96 ? 7.806 -2.403 -17.769 1.00 90.19 96 SER A C 1
ATOM 725 O O . SER A 1 96 ? 7.145 -2.590 -16.745 1.00 90.19 96 SER A O 1
ATOM 727 N N . LEU A 1 97 ? 8.198 -1.181 -18.151 1.00 89.31 97 LEU A N 1
ATOM 728 C CA . LEU A 1 97 ? 7.909 0.029 -17.377 1.00 89.31 97 LEU A CA 1
ATOM 729 C C . LEU A 1 97 ? 6.411 0.161 -17.071 1.00 89.31 97 LEU A C 1
ATOM 731 O O . LEU A 1 97 ? 6.042 0.428 -15.932 1.00 89.31 97 LEU A O 1
ATOM 735 N N . THR A 1 98 ? 5.535 -0.059 -18.054 1.00 92.12 98 THR A N 1
ATOM 736 C CA . THR A 1 98 ? 4.082 0.045 -17.852 1.00 92.12 98 THR A CA 1
ATOM 737 C C . THR A 1 98 ? 3.584 -0.954 -16.812 1.00 92.12 98 THR A C 1
ATOM 739 O O . THR A 1 98 ? 2.802 -0.589 -15.936 1.00 92.12 98 THR A O 1
ATOM 742 N N . ALA A 1 99 ? 4.056 -2.200 -16.866 1.00 94.50 99 ALA A N 1
ATOM 743 C CA . ALA A 1 99 ? 3.653 -3.223 -15.910 1.00 94.50 99 ALA A CA 1
ATOM 744 C C . ALA A 1 99 ? 4.175 -2.916 -14.495 1.00 94.50 99 ALA A C 1
ATOM 746 O O . ALA A 1 99 ? 3.420 -3.029 -13.527 1.00 94.50 99 ALA A O 1
ATOM 747 N N . MET A 1 100 ? 5.408 -2.414 -14.372 1.00 93.88 100 MET A N 1
ATOM 748 C CA . MET A 1 100 ? 5.929 -1.923 -13.094 1.00 93.88 100 MET A CA 1
ATOM 749 C C . MET A 1 100 ? 5.123 -0.732 -12.563 1.00 93.88 100 MET A C 1
ATOM 751 O O . MET A 1 100 ? 4.825 -0.685 -11.372 1.00 93.88 100 MET A O 1
ATOM 755 N N . LEU A 1 101 ? 4.733 0.219 -13.418 1.00 94.88 101 LEU A N 1
ATOM 756 C CA . LEU A 1 101 ? 3.903 1.360 -13.020 1.00 94.88 101 LEU A CA 1
ATOM 757 C C . LEU A 1 101 ? 2.535 0.909 -12.504 1.00 94.88 101 LEU A C 1
ATOM 759 O O . LEU A 1 101 ? 2.089 1.415 -11.476 1.00 94.88 101 LEU A O 1
ATOM 763 N N . LEU A 1 102 ? 1.898 -0.069 -13.154 1.00 97.06 102 LEU A N 1
ATOM 764 C CA . LEU A 1 102 ? 0.638 -0.654 -12.682 1.00 97.06 102 LEU A CA 1
ATOM 765 C C . LEU A 1 102 ? 0.813 -1.379 -11.342 1.00 97.06 102 LEU A C 1
ATOM 767 O O . LEU A 1 102 ? -0.005 -1.203 -10.439 1.00 97.06 102 LEU A O 1
ATOM 771 N N . ALA A 1 103 ? 1.900 -2.135 -11.175 1.00 96.62 103 ALA A N 1
ATOM 772 C CA . ALA A 1 103 ? 2.228 -2.780 -9.907 1.00 96.62 103 ALA A CA 1
ATOM 773 C C . ALA A 1 103 ? 2.434 -1.744 -8.785 1.00 96.62 103 ALA A C 1
ATOM 775 O O . ALA A 1 103 ? 1.857 -1.873 -7.705 1.00 96.62 103 ALA A O 1
ATOM 776 N N . ARG A 1 104 ? 3.184 -0.665 -9.048 1.00 96.56 104 ARG A N 1
ATOM 777 C CA . ARG A 1 104 ? 3.409 0.441 -8.098 1.00 96.56 104 ARG A CA 1
ATOM 778 C C . ARG A 1 104 ? 2.134 1.221 -7.786 1.00 96.56 104 ARG A C 1
ATOM 780 O O . ARG A 1 104 ? 1.903 1.559 -6.626 1.00 96.56 104 ARG A O 1
ATOM 787 N N . TRP A 1 105 ? 1.286 1.455 -8.782 1.00 97.88 105 TRP A N 1
ATOM 788 C CA . TRP A 1 105 ? -0.046 2.017 -8.574 1.00 97.88 105 TRP A CA 1
ATOM 789 C C . TRP A 1 105 ? -0.884 1.124 -7.651 1.00 97.88 105 TRP A C 1
ATOM 791 O O . TRP A 1 105 ? -1.470 1.622 -6.691 1.00 97.88 105 TRP A O 1
ATOM 801 N N . GLY A 1 106 ? -0.858 -0.195 -7.862 1.00 98.25 106 GLY A N 1
ATOM 802 C CA . GLY A 1 106 ? -1.523 -1.172 -6.997 1.00 98.25 106 GLY A CA 1
ATOM 803 C C . GLY A 1 106 ? -1.017 -1.134 -5.553 1.00 98.25 106 GLY A C 1
ATOM 804 O O . GLY A 1 106 ? -1.825 -1.104 -4.626 1.00 98.25 106 GLY A O 1
ATOM 805 N N . VAL A 1 107 ? 0.305 -1.038 -5.345 1.00 97.88 107 VAL A N 1
ATOM 806 C CA . VAL A 1 107 ? 0.893 -0.828 -4.005 1.00 97.88 107 VAL A CA 1
ATOM 807 C C . VAL A 1 107 ? 0.273 0.400 -3.338 1.00 97.88 107 VAL A C 1
ATOM 809 O O . VAL A 1 107 ? -0.205 0.306 -2.210 1.00 97.88 107 VAL A O 1
ATOM 812 N N . GLY A 1 108 ? 0.237 1.533 -4.043 1.00 97.94 108 GLY A N 1
ATOM 813 C CA . GLY A 1 108 ? -0.388 2.759 -3.551 1.00 97.94 108 GLY A CA 1
ATOM 814 C C . GLY A 1 108 ? -1.857 2.566 -3.180 1.00 97.94 108 GLY A C 1
ATOM 815 O O . GLY A 1 108 ? -2.264 2.913 -2.073 1.00 97.94 108 GLY A O 1
ATOM 816 N N . PHE A 1 109 ? -2.637 1.963 -4.079 1.00 98.50 109 PHE A N 1
ATOM 817 C CA . PHE A 1 109 ? -4.067 1.725 -3.886 1.00 98.50 109 PHE A CA 1
ATOM 818 C C . PHE A 1 109 ? -4.354 0.919 -2.618 1.00 98.50 109 PHE A C 1
ATOM 820 O O . PHE A 1 109 ? -5.201 1.307 -1.814 1.00 98.50 109 PHE A O 1
ATOM 827 N N . PHE A 1 110 ? -3.618 -0.170 -2.393 1.00 98.25 110 PHE A N 1
ATOM 828 C CA . PHE A 1 110 ? -3.808 -1.000 -1.206 1.00 98.25 110 PHE A CA 1
ATOM 829 C C . PHE A 1 110 ? -3.215 -0.381 0.067 1.00 98.25 110 PHE A C 1
ATOM 831 O O . PHE A 1 110 ? -3.733 -0.632 1.152 1.00 98.25 110 PHE A O 1
ATOM 838 N N . LEU A 1 111 ? -2.215 0.503 -0.017 1.00 97.44 111 LEU A N 1
ATOM 839 C CA . LEU A 1 111 ? -1.723 1.240 1.158 1.00 97.44 111 LEU A CA 1
ATOM 840 C C . LEU A 1 111 ? -2.787 2.146 1.800 1.00 97.44 111 LEU A C 1
ATOM 842 O O . LEU A 1 111 ? -2.716 2.401 3.007 1.00 97.44 111 LEU A O 1
ATOM 846 N N . ALA A 1 112 ? -3.810 2.565 1.049 1.00 96.75 112 ALA A N 1
ATOM 847 C CA . ALA A 1 112 ? -4.973 3.264 1.600 1.00 96.75 112 ALA A CA 1
ATOM 848 C C . ALA A 1 112 ? -5.775 2.408 2.599 1.00 96.75 112 ALA A C 1
ATOM 850 O O . ALA A 1 112 ? -6.414 2.937 3.505 1.00 96.75 112 ALA A O 1
ATOM 851 N N . GLY A 1 113 ? -5.704 1.082 2.480 1.00 96.44 113 GLY A N 1
ATOM 852 C CA . GLY A 1 113 ? -6.275 0.147 3.445 1.00 96.44 113 GLY A CA 1
ATOM 853 C C . GLY A 1 113 ? -5.362 -0.174 4.628 1.00 96.44 113 GLY A C 1
ATOM 854 O O . GLY A 1 113 ? -5.760 -0.928 5.509 1.00 96.44 113 GLY A O 1
ATOM 855 N N . VAL A 1 114 ? -4.151 0.389 4.661 1.00 95.94 114 VAL A N 1
ATOM 856 C CA . VAL A 1 114 ? -3.175 0.208 5.744 1.00 95.94 114 VAL A CA 1
ATOM 857 C C . VAL A 1 114 ? -3.115 1.463 6.608 1.00 95.94 114 VAL A C 1
ATOM 859 O O . VAL A 1 114 ? -3.370 1.380 7.800 1.00 95.94 114 VAL A O 1
ATOM 862 N N . TYR A 1 115 ? -2.823 2.637 6.036 1.00 88.25 115 TYR A N 1
ATOM 863 C CA . TYR A 1 115 ? -2.553 3.850 6.824 1.00 88.25 115 TYR A CA 1
ATOM 864 C C . TYR A 1 115 ? -3.792 4.435 7.539 1.00 88.25 115 TYR A C 1
ATOM 866 O O . TYR A 1 115 ? -3.811 4.423 8.771 1.00 88.25 115 TYR A O 1
ATOM 874 N N . PRO A 1 116 ? -4.865 4.860 6.840 1.00 87.75 116 PRO A N 1
ATOM 875 C CA . PRO A 1 116 ? -6.112 5.286 7.488 1.00 87.75 116 PRO A CA 1
ATOM 876 C C . PRO A 1 116 ? -6.716 4.224 8.418 1.00 87.75 116 PRO A C 1
ATOM 878 O O . PRO A 1 116 ? -7.215 4.535 9.497 1.00 87.75 116 PRO A O 1
ATOM 881 N N . VAL A 1 117 ? -6.652 2.954 8.013 1.00 91.56 117 VAL A N 1
ATOM 882 C CA . VAL A 1 117 ? -7.259 1.841 8.757 1.00 91.56 117 VAL A CA 1
ATOM 883 C C . VAL A 1 117 ? -6.458 1.502 10.012 1.00 91.56 117 VAL A C 1
ATOM 885 O O . VAL A 1 117 ? -7.052 1.221 11.047 1.00 91.56 117 VAL A O 1
ATOM 888 N N . GLY A 1 118 ? -5.127 1.574 9.960 1.00 90.88 118 GLY A N 1
ATOM 889 C CA . GLY A 1 118 ? -4.256 1.430 11.126 1.00 90.88 118 GLY A CA 1
ATOM 890 C C . GLY A 1 118 ? -4.545 2.495 12.182 1.00 90.88 118 GLY A C 1
ATOM 891 O O . GLY A 1 118 ? -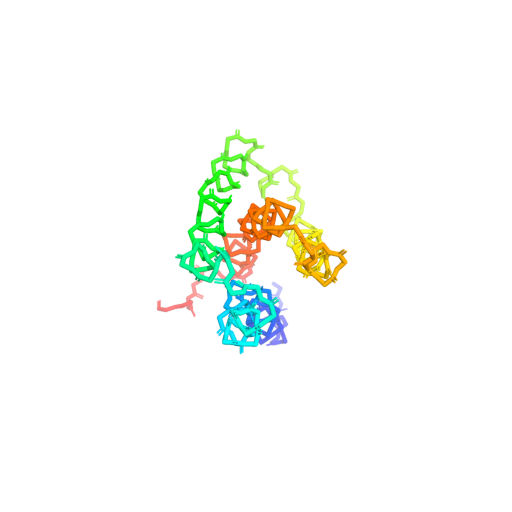4.690 2.168 13.359 1.00 90.88 118 GLY A O 1
ATOM 892 N N . MET A 1 119 ? -4.744 3.747 11.754 1.00 88.69 119 MET A N 1
ATOM 893 C CA . MET A 1 119 ? -5.161 4.828 12.655 1.00 88.69 119 MET A CA 1
ATOM 894 C C . MET A 1 119 ? -6.534 4.561 13.273 1.00 88.69 119 MET A C 1
ATOM 896 O O . MET A 1 119 ? -6.701 4.763 14.475 1.00 88.69 119 MET A O 1
ATOM 900 N N . LYS A 1 120 ? -7.478 4.024 12.490 1.00 88.19 120 LYS A N 1
ATOM 901 C CA . LYS A 1 120 ? -8.783 3.596 13.004 1.00 88.19 120 LYS A CA 1
ATOM 902 C C . LYS A 1 120 ? -8.665 2.480 14.049 1.00 88.19 120 LYS A C 1
ATOM 904 O O . LYS A 1 120 ? -9.289 2.558 15.100 1.00 88.19 120 LYS A O 1
ATOM 909 N N . ILE A 1 121 ? -7.833 1.463 13.801 1.00 89.25 121 ILE A N 1
ATOM 910 C CA . ILE A 1 121 ? -7.570 0.393 14.781 1.00 89.25 121 ILE A CA 1
ATOM 911 C C . ILE A 1 121 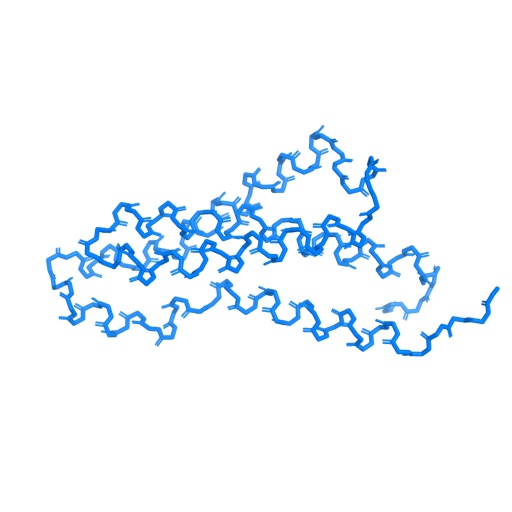? -7.044 0.998 16.088 1.00 89.25 121 ILE A C 1
ATOM 913 O O . ILE A 1 121 ? -7.487 0.607 17.162 1.00 89.25 121 ILE A O 1
ATOM 917 N N . CYS A 1 122 ? -6.130 1.966 16.021 1.00 87.00 122 CYS A N 1
ATOM 918 C CA . CYS A 1 122 ? -5.649 2.649 17.219 1.00 87.00 122 CYS A CA 1
ATOM 919 C C . CYS A 1 122 ? -6.767 3.432 17.925 1.00 87.00 122 CYS A C 1
ATOM 921 O O . CYS A 1 122 ? -6.932 3.271 19.132 1.00 87.00 122 CYS A O 1
ATOM 923 N N . SER A 1 123 ? -7.558 4.234 17.207 1.00 86.38 123 SER A N 1
ATOM 924 C CA . SER A 1 123 ? -8.632 5.029 17.820 1.00 86.38 123 SER A CA 1
ATOM 925 C C . SER A 1 123 ? -9.747 4.173 18.426 1.00 86.38 123 SER A C 1
ATOM 927 O O . SER A 1 123 ? -10.280 4.529 19.472 1.00 86.38 123 SER A O 1
ATOM 929 N N . ASP A 1 124 ? -10.056 3.016 17.833 1.00 84.69 124 ASP A N 1
ATOM 930 C CA . ASP A 1 124 ? -11.069 2.087 18.354 1.00 84.69 124 ASP A CA 1
ATOM 931 C C . ASP A 1 124 ? -10.652 1.480 19.712 1.00 84.69 124 ASP A C 1
ATOM 933 O O . ASP A 1 124 ? -11.499 1.111 20.526 1.00 84.69 124 ASP A O 1
ATOM 937 N N . TRP A 1 125 ? -9.344 1.374 19.978 1.00 81.19 125 TRP A N 1
ATOM 938 C CA . TRP A 1 125 ? -8.797 0.804 21.219 1.00 81.19 125 TRP A CA 1
ATOM 939 C C . TRP A 1 125 ? -8.338 1.856 22.242 1.00 81.19 125 TRP A C 1
ATOM 941 O O . TRP A 1 125 ? -8.164 1.530 23.424 1.00 81.19 125 TRP A O 1
ATOM 951 N N . TYR A 1 126 ? -8.155 3.107 21.815 1.00 76.56 126 TYR A N 1
ATOM 952 C CA . TYR A 1 126 ? -7.674 4.214 22.639 1.00 76.56 126 TYR A CA 1
ATOM 953 C C . TYR A 1 126 ? -8.621 5.420 22.545 1.00 76.56 126 TYR A C 1
ATOM 955 O O . TYR A 1 126 ? -8.517 6.229 21.634 1.00 76.56 126 TYR A O 1
ATOM 963 N N . GLU A 1 127 ? -9.491 5.583 23.551 1.00 65.25 127 GLU A N 1
ATOM 964 C CA . GLU A 1 127 ? -10.378 6.760 23.687 1.00 65.25 127 GLU A CA 1
ATOM 965 C C . GLU A 1 127 ? -9.617 8.085 23.918 1.00 65.25 127 GLU A C 1
ATOM 967 O O . GLU A 1 127 ? -10.138 9.152 23.614 1.00 65.25 127 GLU A O 1
ATOM 972 N N . ALA A 1 128 ? -8.396 8.032 24.471 1.00 59.97 128 ALA A N 1
ATOM 973 C CA . ALA A 1 128 ? -7.518 9.179 24.735 1.00 59.97 128 ALA A CA 1
ATOM 974 C C . ALA A 1 128 ? -6.041 8.731 24.831 1.00 59.97 128 ALA A C 1
ATOM 976 O O . ALA A 1 128 ? -5.773 7.553 25.094 1.00 59.97 128 ALA A O 1
ATOM 977 N N . GLY A 1 129 ? -5.093 9.669 24.674 1.00 59.78 129 GLY A N 1
ATOM 978 C CA . GLY A 1 129 ? -3.654 9.439 24.905 1.00 59.78 129 GLY A CA 1
ATOM 979 C C . GLY A 1 129 ? -2.845 8.962 23.692 1.00 59.78 129 GLY A C 1
ATOM 980 O O . GLY A 1 129 ? -1.815 8.318 23.868 1.00 59.78 129 GLY A O 1
ATOM 981 N N . LEU A 1 130 ? -3.309 9.252 22.473 1.00 59.88 130 LEU A N 1
ATOM 982 C CA . LEU A 1 130 ? -2.547 9.020 21.235 1.00 59.88 130 LEU A CA 1
ATOM 983 C C . LEU A 1 130 ? -1.592 10.187 20.894 1.00 59.88 130 LEU A C 1
ATOM 985 O O . LEU A 1 130 ? -0.807 10.070 19.954 1.00 59.88 130 LEU A O 1
ATOM 989 N N . GLY A 1 131 ? -1.665 11.280 21.666 1.00 53.84 131 GLY A N 1
ATOM 990 C CA . GLY A 1 131 ? -0.910 12.530 21.542 1.00 53.84 131 GLY A CA 1
ATOM 991 C C . GLY A 1 131 ? -1.509 13.594 22.449 1.00 53.84 131 GLY A C 1
ATOM 992 O O . GLY A 1 131 ? -2.749 13.745 22.391 1.00 53.84 131 GLY A O 1
#

Foldseek 3Di:
DDFDPVLVVVLVVLLVLLCVLLCVLVVCLVVLCVVCVVCNVVSVCLNVLLVQLQVVLLCVCVVVVVLVVDPLVVLQVVLSVQLVVLSVVCVVCSVDPVSSSVSSSSNSNSCSSHPVSSVVSVVVRDVDDPD